Protein AF-X1PG33-F1 (afdb_monomer)

Structure (mmCIF, N/CA/C/O backbone):
data_AF-X1PG33-F1
#
_entry.id   AF-X1PG33-F1
#
loop_
_atom_site.group_PDB
_atom_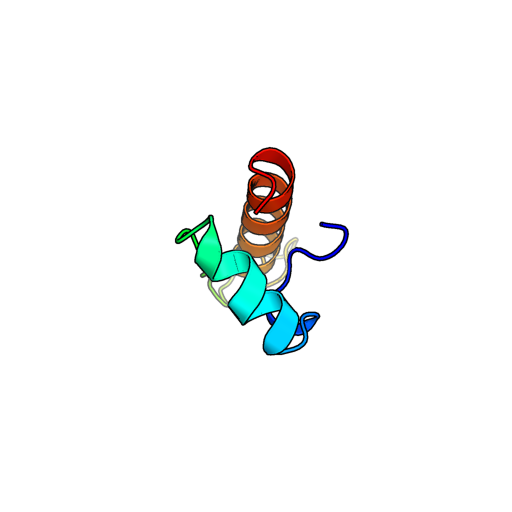site.id
_atom_site.type_symbol
_atom_site.label_atom_id
_atom_site.label_alt_id
_atom_site.label_comp_id
_atom_site.label_asym_id
_atom_site.label_entity_id
_atom_site.label_seq_id
_atom_site.pdbx_PDB_ins_code
_atom_site.Cartn_x
_atom_site.Cartn_y
_atom_site.Cartn_z
_atom_site.occupancy
_atom_site.B_iso_or_equiv
_atom_site.auth_seq_id
_atom_site.auth_comp_id
_atom_site.auth_asym_id
_atom_site.auth_atom_id
_atom_site.pdbx_PDB_model_num
ATOM 1 N N . MET A 1 1 ? -7.991 9.995 12.387 1.00 57.78 1 MET A N 1
ATOM 2 C CA . MET A 1 1 ? -6.728 9.432 12.920 1.00 57.78 1 MET A CA 1
ATOM 3 C C . MET A 1 1 ? -5.579 9.916 12.047 1.00 57.78 1 MET A C 1
ATOM 5 O O . MET A 1 1 ? -5.779 10.042 10.850 1.00 57.78 1 MET A O 1
ATOM 9 N N . ASN A 1 2 ? -4.401 10.221 12.606 1.00 72.88 2 ASN A N 1
ATOM 10 C CA . ASN A 1 2 ? -3.251 10.654 11.787 1.00 72.88 2 ASN A CA 1
ATOM 11 C C . ASN A 1 2 ? -2.535 9.485 11.082 1.00 72.88 2 ASN A C 1
ATOM 13 O O . ASN A 1 2 ? -1.756 9.721 10.163 1.00 72.88 2 ASN A O 1
ATOM 17 N N . LYS A 1 3 ? -2.800 8.239 11.497 1.00 90.62 3 LYS A N 1
ATOM 18 C CA . LYS A 1 3 ? -2.198 7.018 10.951 1.00 90.62 3 LYS A CA 1
ATOM 19 C C . LYS A 1 3 ? -3.265 6.174 10.266 1.00 90.62 3 LYS A C 1
ATOM 21 O O . LYS A 1 3 ? -4.321 5.975 10.855 1.00 90.62 3 LYS A O 1
ATOM 26 N N . VAL A 1 4 ? -2.947 5.663 9.079 1.00 93.38 4 VAL A N 1
ATOM 27 C CA . VAL A 1 4 ? -3.826 4.774 8.288 1.00 93.38 4 VAL A CA 1
ATOM 28 C C . VAL A 1 4 ? -3.182 3.418 7.994 1.00 93.38 4 VAL A C 1
ATOM 30 O O . VAL A 1 4 ? -3.876 2.455 7.688 1.00 93.38 4 VAL A O 1
ATOM 33 N N . LYS A 1 5 ? -1.850 3.306 8.088 1.00 95.44 5 LYS A N 1
ATOM 34 C CA . LYS A 1 5 ? -1.155 2.037 7.871 1.00 95.44 5 LYS A CA 1
ATOM 35 C C . LYS A 1 5 ? -1.137 1.231 9.161 1.00 95.44 5 LYS A C 1
ATOM 37 O O . LYS A 1 5 ? -0.653 1.709 10.185 1.00 95.44 5 LYS A O 1
ATOM 42 N N . LEU A 1 6 ? -1.589 -0.018 9.086 1.00 94.88 6 LEU A N 1
ATOM 43 C CA . LEU A 1 6 ? -1.605 -0.934 10.228 1.00 94.88 6 LEU A CA 1
ATOM 44 C C . LEU A 1 6 ? -0.207 -1.126 10.845 1.00 94.88 6 LEU A C 1
ATOM 46 O O . LEU A 1 6 ? -0.081 -1.214 12.061 1.00 94.88 6 LEU A O 1
ATOM 50 N N . SER A 1 7 ? 0.847 -1.121 10.023 1.00 95.50 7 SER A N 1
ATOM 51 C CA . SER A 1 7 ? 2.247 -1.251 10.455 1.00 95.50 7 SER A CA 1
ATOM 52 C C . SER A 1 7 ? 2.777 -0.069 11.276 1.00 95.50 7 SER A C 1
ATOM 54 O O . SER A 1 7 ? 3.807 -0.196 11.932 1.00 95.50 7 SER A O 1
ATOM 56 N N . GLU A 1 8 ? 2.089 1.073 11.264 1.00 95.94 8 GLU A N 1
ATOM 57 C CA . GLU A 1 8 ? 2.441 2.269 12.042 1.00 95.94 8 GLU A CA 1
ATOM 58 C C . GLU A 1 8 ? 1.630 2.361 13.350 1.00 95.94 8 GLU A C 1
ATOM 60 O O . GLU A 1 8 ? 1.858 3.252 14.182 1.00 95.94 8 GLU A O 1
ATOM 65 N N . MET A 1 9 ? 0.660 1.458 13.534 1.00 95.31 9 MET A N 1
ATOM 66 C CA . MET A 1 9 ? -0.240 1.428 14.680 1.00 95.31 9 MET A CA 1
ATOM 67 C C . MET A 1 9 ? 0.279 0.509 15.790 1.00 95.31 9 MET A C 1
ATOM 69 O O . MET A 1 9 ? 0.736 -0.609 15.563 1.00 95.31 9 MET A O 1
ATOM 73 N N . MET A 1 10 ? 0.127 0.951 17.033 1.00 96.94 10 MET A N 1
ATOM 74 C CA . MET A 1 10 ? 0.183 0.084 18.202 1.00 96.94 10 MET A CA 1
ATOM 75 C C . MET A 1 10 ? -1.057 -0.813 18.225 1.00 96.94 10 MET A C 1
ATOM 77 O O . MET A 1 10 ? -2.155 -0.381 17.880 1.00 96.94 10 MET A O 1
ATOM 81 N N . TRP A 1 11 ? -0.939 -2.026 18.765 1.00 97.00 11 TRP A N 1
ATOM 82 C CA . TRP A 1 11 ? -2.078 -2.949 18.879 1.00 97.00 11 TRP A CA 1
ATOM 83 C C . TRP A 1 11 ? -3.292 -2.347 19.617 1.00 97.00 11 TRP A C 1
ATOM 85 O O . TRP A 1 11 ? -4.435 -2.691 19.321 1.00 97.00 11 TRP A O 1
ATOM 95 N N . ARG A 1 12 ? -3.065 -1.426 20.570 1.00 97.31 12 ARG A N 1
ATOM 96 C CA . ARG A 1 12 ? -4.138 -0.707 21.280 1.00 97.31 12 ARG A CA 1
ATOM 97 C C . ARG A 1 12 ? -4.901 0.250 20.362 1.00 97.31 12 ARG A C 1
ATOM 99 O O . ARG A 1 12 ? -6.113 0.357 20.506 1.00 97.31 12 ARG A O 1
ATOM 106 N N . GLU A 1 13 ? -4.213 0.905 19.424 1.00 95.25 13 GLU A N 1
ATOM 107 C CA . GLU A 1 13 ? -4.834 1.769 18.408 1.00 95.25 13 GLU A CA 1
ATOM 108 C C . GLU A 1 13 ? -5.730 0.927 17.485 1.00 95.25 13 GLU A C 1
ATOM 110 O O . GLU A 1 13 ? -6.874 1.297 17.236 1.00 95.25 13 GLU A O 1
ATOM 115 N N . VAL A 1 14 ? -5.269 -0.266 17.086 1.00 95.06 14 VAL A N 1
ATOM 116 C CA . VAL A 1 14 ? -6.065 -1.224 16.294 1.00 95.06 14 VAL A CA 1
ATOM 117 C C . VAL A 1 14 ? -7.292 -1.708 17.068 1.00 95.06 14 VAL A C 1
ATOM 119 O O . VAL A 1 14 ? -8.402 -1.713 16.543 1.00 95.06 14 VAL A O 1
ATOM 122 N N . LYS A 1 15 ? -7.127 -2.067 18.347 1.00 96.12 15 LYS A N 1
ATOM 123 C CA . LYS A 1 15 ? -8.253 -2.465 19.203 1.00 96.12 15 LYS A CA 1
ATOM 124 C C . LYS A 1 15 ? -9.297 -1.350 19.327 1.00 96.12 15 LYS A C 1
ATOM 126 O O . LYS A 1 15 ? -10.485 -1.652 19.327 1.00 96.12 15 LYS A O 1
ATOM 131 N N . GLN A 1 16 ? -8.865 -0.092 19.431 1.00 94.94 16 GLN A N 1
ATOM 132 C CA . GLN A 1 16 ? -9.755 1.070 19.492 1.00 94.94 16 GLN A CA 1
ATOM 133 C C . GLN A 1 16 ? -10.499 1.294 18.169 1.00 94.94 16 GLN A C 1
ATOM 135 O O . GLN A 1 16 ? -11.699 1.555 18.184 1.00 94.94 16 GLN A O 1
ATOM 140 N N . TYR A 1 17 ? -9.806 1.164 17.034 1.00 93.38 17 TYR A N 1
ATOM 141 C CA . TYR A 1 17 ? -10.402 1.253 15.700 1.00 93.38 17 TYR A CA 1
ATOM 142 C C . TYR A 1 17 ? -11.547 0.246 15.518 1.00 93.38 17 TYR A C 1
ATOM 144 O O . TYR A 1 17 ? -12.654 0.618 15.125 1.00 93.38 17 TYR A O 1
ATOM 152 N N . LEU A 1 18 ? -11.300 -1.009 15.905 1.00 95.19 18 LEU A N 1
ATOM 153 C CA . LEU A 1 18 ? -12.249 -2.114 15.760 1.00 95.19 18 LEU A CA 1
ATOM 154 C C . LEU A 1 18 ? -13.518 -1.988 16.625 1.00 95.19 18 LEU A C 1
ATOM 156 O O . LEU A 1 18 ? -14.439 -2.783 16.470 1.00 95.19 18 LEU A O 1
ATOM 160 N N . GLN A 1 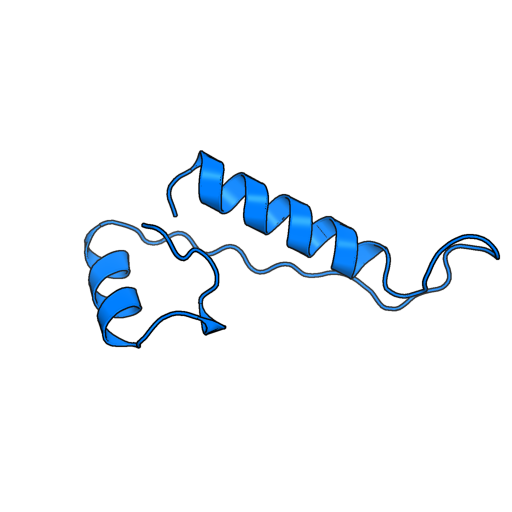19 ? -13.593 -1.010 17.538 1.00 96.56 19 GLN A N 1
ATOM 161 C C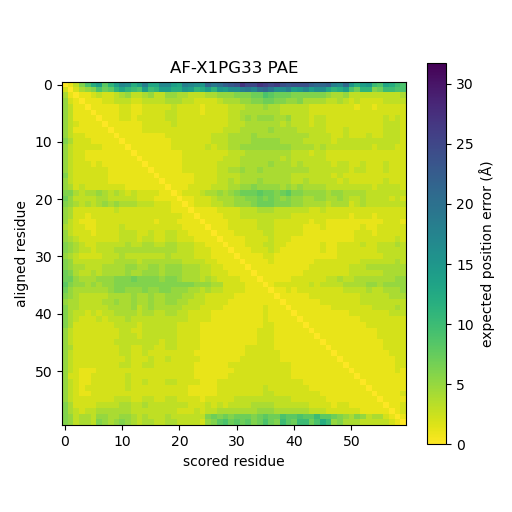A . GLN A 1 19 ? -14.823 -0.738 18.293 1.00 96.56 19 GLN A CA 1
ATOM 162 C C . GLN A 1 19 ? -15.908 -0.077 17.439 1.00 96.56 19 GLN A C 1
ATOM 164 O O . GLN A 1 19 ? -17.088 -0.274 17.710 1.00 96.56 19 GLN A O 1
ATOM 169 N N . ASN A 1 20 ? -15.512 0.717 16.439 1.00 93.50 20 ASN A N 1
ATOM 170 C CA . ASN A 1 20 ? -16.435 1.516 15.628 1.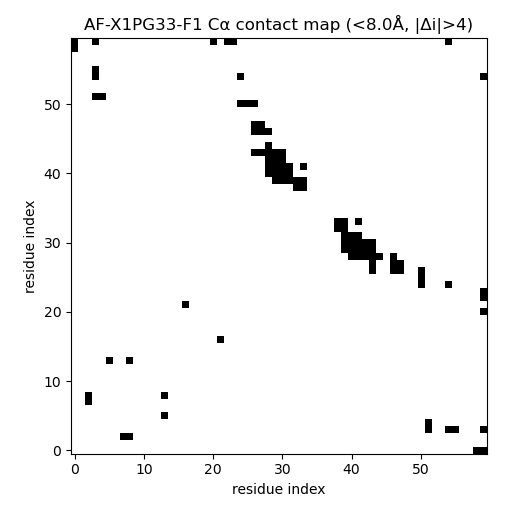00 93.50 20 ASN A CA 1
ATOM 171 C C . ASN A 1 20 ? -16.375 1.170 14.136 1.00 93.50 20 ASN A C 1
ATOM 173 O O . ASN A 1 20 ? -17.285 1.527 13.395 1.00 93.50 20 ASN A O 1
ATOM 177 N N . ASN A 1 21 ? -15.321 0.481 13.698 1.00 92.38 21 ASN A N 1
ATOM 178 C CA . ASN A 1 21 ? -15.077 0.153 12.301 1.00 92.38 21 ASN A CA 1
ATOM 179 C C . ASN A 1 21 ? -14.704 -1.325 12.147 1.00 92.38 21 ASN A C 1
ATOM 181 O O . ASN A 1 21 ? -14.155 -1.938 13.058 1.00 92.38 21 ASN A O 1
ATOM 185 N N . SER A 1 22 ? -14.949 -1.893 10.970 1.00 93.31 22 SER A N 1
ATOM 186 C CA . SER A 1 22 ? -14.582 -3.280 10.638 1.00 93.31 22 SER A CA 1
ATOM 187 C C . SER A 1 22 ? -13.967 -3.428 9.243 1.00 93.31 22 SER A C 1
ATOM 189 O O . SER A 1 22 ? -13.733 -4.543 8.779 1.00 93.31 22 SER A O 1
ATOM 191 N N . THR A 1 23 ? -13.681 -2.311 8.575 1.00 95.12 23 THR A N 1
ATOM 192 C CA . THR A 1 23 ? -13.147 -2.286 7.211 1.00 95.12 23 THR A CA 1
ATOM 193 C C . THR A 1 23 ? -11.623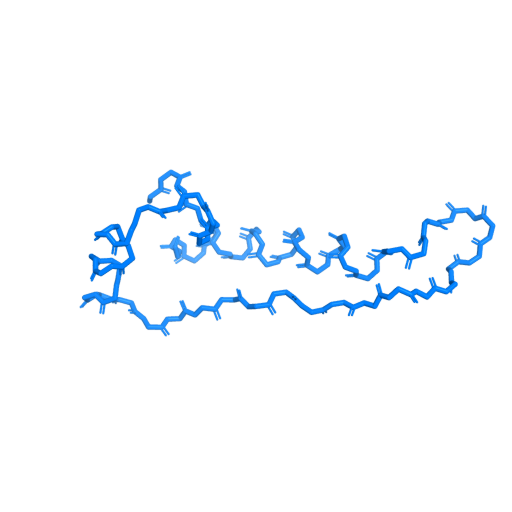 -2.287 7.236 1.00 95.12 23 THR A C 1
ATOM 195 O O . THR A 1 23 ? -11.007 -1.518 7.960 1.00 95.12 23 THR A O 1
ATOM 198 N N . ILE A 1 24 ? -10.986 -3.119 6.415 1.00 95.31 24 ILE A N 1
ATOM 199 C CA . ILE A 1 24 ? -9.534 -3.091 6.201 1.00 95.31 24 ILE A CA 1
ATOM 200 C C . ILE A 1 24 ? -9.286 -3.117 4.696 1.00 95.31 24 ILE A C 1
ATOM 202 O O . ILE A 1 24 ? -9.963 -3.839 3.965 1.00 95.31 24 ILE A O 1
ATOM 206 N N . LEU A 1 25 ? -8.311 -2.335 4.236 1.00 96.94 25 LEU A N 1
ATOM 207 C CA . LEU A 1 25 ? -7.825 -2.380 2.861 1.00 96.94 25 LEU A CA 1
ATOM 208 C C . LEU A 1 25 ? -6.504 -3.147 2.829 1.00 96.94 25 LEU A C 1
ATOM 210 O O . LEU A 1 25 ? -5.568 -2.804 3.550 1.00 96.94 25 LEU A O 1
ATOM 214 N N . VAL A 1 26 ? -6.432 -4.174 1.985 1.00 97.62 26 VAL A N 1
ATOM 215 C CA . VAL A 1 26 ? -5.212 -4.951 1.749 1.00 97.62 26 VAL A CA 1
ATOM 216 C C . VAL A 1 26 ? -4.777 -4.683 0.310 1.00 97.62 26 VAL A C 1
ATOM 218 O O . VAL A 1 26 ? -5.407 -5.217 -0.604 1.00 97.62 26 VAL A O 1
ATOM 221 N N . PRO A 1 27 ? -3.764 -3.828 0.075 1.00 97.62 27 PRO A N 1
ATOM 222 C CA . PRO A 1 27 ? -3.267 -3.604 -1.273 1.00 97.62 27 PRO A CA 1
ATOM 223 C C . PRO A 1 27 ? -2.584 -4.879 -1.779 1.00 97.62 27 PRO A C 1
ATOM 225 O O . PRO A 1 27 ? -1.697 -5.417 -1.117 1.00 97.62 27 PRO A O 1
ATOM 228 N N . ILE A 1 28 ? -3.004 -5.361 -2.948 1.00 98.12 28 ILE A N 1
ATOM 229 C CA . ILE A 1 28 ? -2.409 -6.516 -3.628 1.00 98.12 28 ILE A CA 1
ATOM 230 C C . ILE A 1 28 ? -2.054 -6.077 -5.045 1.00 98.12 28 ILE A C 1
ATOM 232 O O . ILE A 1 28 ? -2.930 -5.661 -5.796 1.00 98.12 28 ILE A O 1
ATOM 236 N N . GLY A 1 29 ? -0.772 -6.172 -5.388 1.00 97.38 29 GLY A N 1
ATOM 237 C CA . GLY A 1 29 ? -0.262 -5.932 -6.734 1.00 97.38 29 GLY A CA 1
ATOM 238 C C . GLY A 1 29 ? 0.563 -7.111 -7.243 1.00 97.38 29 GLY A C 1
ATOM 239 O O . GLY A 1 29 ? 0.462 -8.226 -6.728 1.00 97.38 29 GLY A O 1
ATOM 240 N N . SER A 1 30 ? 1.401 -6.837 -8.239 1.00 98.38 30 SER A N 1
ATOM 241 C CA . SER A 1 30 ? 2.294 -7.797 -8.888 1.00 98.38 30 SER A CA 1
ATOM 242 C C . SER A 1 30 ? 3.751 -7.316 -8.874 1.00 98.38 30 SER A C 1
ATOM 244 O O . SER A 1 30 ? 4.050 -6.158 -8.554 1.00 98.38 30 SER A O 1
ATOM 246 N N . THR A 1 31 ? 4.654 -8.242 -9.207 1.00 98.38 31 THR A N 1
ATOM 247 C CA . THR A 1 31 ? 6.031 -7.968 -9.640 1.00 98.38 31 THR A CA 1
ATOM 248 C C . THR A 1 31 ? 6.188 -8.500 -11.064 1.00 98.38 31 THR A C 1
ATOM 250 O O . THR A 1 31 ? 6.463 -9.685 -11.257 1.00 98.38 31 THR A O 1
ATOM 253 N N . GLU A 1 32 ? 5.999 -7.642 -12.062 1.00 98.44 32 GLU A N 1
ATOM 254 C CA . GLU A 1 32 ? 5.937 -8.031 -13.472 1.00 98.44 32 GLU A CA 1
ATOM 255 C C . GLU A 1 32 ? 6.481 -6.966 -14.431 1.00 98.44 32 GLU A C 1
ATOM 257 O O . GLU A 1 32 ? 6.682 -5.812 -14.078 1.00 98.44 32 GLU A O 1
ATOM 262 N N . GLN A 1 33 ? 6.778 -7.363 -15.667 1.00 98.44 33 GLN A N 1
ATOM 263 C CA . GLN A 1 33 ? 7.359 -6.483 -16.684 1.00 98.44 33 GLN A CA 1
ATOM 264 C C . GLN A 1 33 ? 6.365 -5.404 -17.154 1.00 98.44 33 GLN A C 1
ATOM 266 O O . GLN A 1 33 ? 5.304 -5.736 -17.669 1.00 98.44 33 GLN A O 1
ATOM 271 N N . HIS A 1 34 ? 6.770 -4.126 -17.130 1.00 98.25 34 HIS A N 1
ATOM 272 C CA . HIS A 1 34 ? 5.963 -2.983 -17.609 1.00 98.25 34 HIS A CA 1
ATOM 273 C C . HIS A 1 34 ? 6.650 -2.144 -18.709 1.00 98.25 34 HIS A C 1
ATOM 275 O O . HIS A 1 34 ? 6.408 -0.948 -18.868 1.00 98.25 34 HIS A O 1
ATOM 281 N N . GLY A 1 35 ? 7.507 -2.765 -19.521 1.00 98.38 35 GLY A N 1
ATOM 282 C CA . GLY A 1 35 ? 8.250 -2.077 -20.582 1.00 98.38 35 GLY A CA 1
ATOM 283 C C . GLY A 1 35 ? 9.503 -1.360 -20.067 1.00 98.38 35 GLY A C 1
ATOM 284 O O . GLY 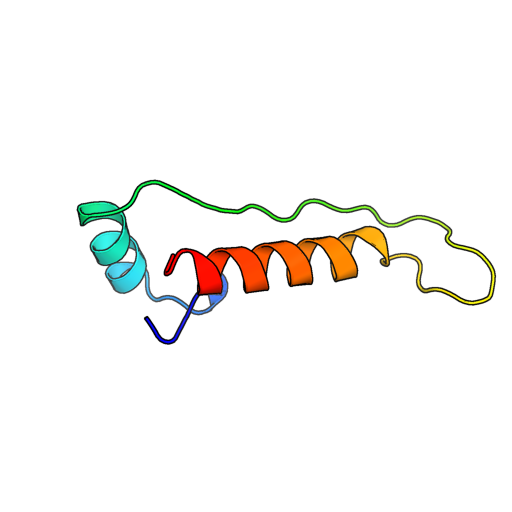A 1 35 ? 9.777 -1.318 -18.876 1.00 98.38 35 GLY A O 1
ATOM 285 N N . LEU A 1 36 ? 10.287 -0.775 -20.981 1.00 98.00 36 LEU A N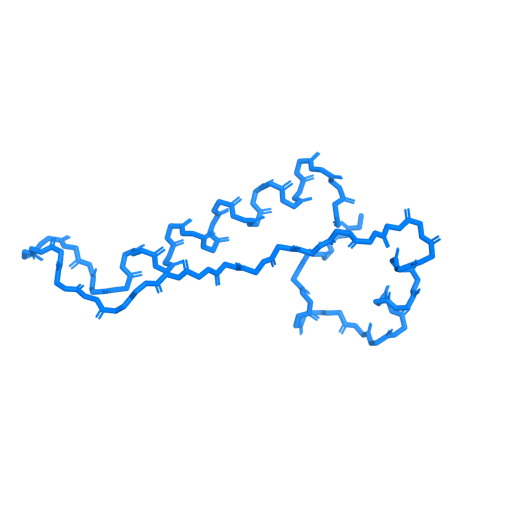 1
ATOM 286 C CA . LEU A 1 36 ? 11.590 -0.162 -20.653 1.00 98.00 36 LEU A CA 1
ATOM 287 C C . LEU A 1 36 ? 11.508 1.103 -19.779 1.00 98.00 36 LEU A C 1
ATOM 289 O O . LEU A 1 36 ? 12.536 1.617 -19.351 1.00 98.00 36 LEU A O 1
ATOM 293 N N . HIS A 1 37 ? 10.309 1.637 -19.568 1.00 98.25 37 HIS A N 1
ATOM 294 C CA . HIS A 1 37 ? 10.088 2.952 -18.975 1.00 98.25 37 HIS A CA 1
ATOM 295 C C . HIS A 1 37 ? 9.470 2.890 -17.573 1.00 98.25 37 HIS A C 1
ATOM 297 O O . HIS A 1 37 ? 9.361 3.933 -16.930 1.00 98.25 37 HIS A O 1
ATOM 303 N N . LEU A 1 38 ? 9.071 1.704 -17.093 1.00 98.38 38 LEU A N 1
ATOM 304 C CA . LEU A 1 38 ? 8.407 1.545 -15.800 1.00 98.38 38 LEU A CA 1
ATOM 305 C C . LEU A 1 38 ? 9.062 0.465 -14.930 1.00 98.38 38 LEU A C 1
ATOM 307 O O . LEU A 1 38 ? 9.605 -0.510 -15.453 1.00 98.38 38 LEU A O 1
ATOM 311 N N . PRO A 1 39 ? 8.996 0.607 -13.593 1.00 98.38 39 PRO A N 1
ATOM 312 C CA . PRO A 1 39 ? 9.453 -0.422 -12.668 1.00 98.38 39 PRO A CA 1
ATOM 313 C C . PRO A 1 39 ? 8.597 -1.688 -12.739 1.00 98.38 39 PRO A C 1
ATOM 315 O O . PRO A 1 39 ? 7.389 -1.625 -12.971 1.00 98.38 39 PRO A O 1
ATOM 318 N N . ILE A 1 40 ? 9.190 -2.828 -12.385 1.00 98.56 40 ILE A N 1
ATOM 319 C CA . ILE A 1 40 ? 8.453 -4.097 -12.318 1.00 98.56 40 ILE A CA 1
ATOM 320 C C . ILE A 1 40 ? 7.441 -4.179 -11.160 1.00 98.56 40 ILE A C 1
ATOM 322 O O . ILE A 1 40 ? 6.622 -5.081 -11.106 1.00 98.56 40 ILE A O 1
ATOM 326 N N . GLY A 1 41 ? 7.491 -3.245 -10.210 1.00 98.62 41 GLY A N 1
ATOM 327 C CA . GLY A 1 41 ? 6.552 -3.170 -9.085 1.00 98.62 41 GLY A CA 1
ATOM 328 C C . GLY A 1 41 ? 5.376 -2.219 -9.316 1.00 98.62 41 GLY A C 1
ATOM 329 O O . GLY A 1 41 ? 4.756 -1.803 -8.339 1.00 98.62 41 GLY A O 1
ATOM 330 N N . THR A 1 42 ? 5.118 -1.805 -10.562 1.00 98.56 42 THR A N 1
ATOM 331 C CA . THR A 1 42 ? 4.147 -0.742 -10.886 1.00 98.56 42 THR A CA 1
ATOM 332 C C . THR A 1 42 ? 2.777 -1.009 -10.263 1.00 98.56 42 THR A C 1
ATOM 334 O O . THR A 1 42 ? 2.248 -0.138 -9.571 1.00 98.56 42 THR A O 1
ATOM 337 N N . ASP A 1 43 ? 2.255 -2.226 -10.398 1.00 98.56 43 ASP A N 1
ATOM 338 C CA . ASP A 1 43 ? 0.960 -2.616 -9.832 1.00 98.56 43 ASP A CA 1
ATOM 339 C C . ASP A 1 43 ? 0.896 -2.465 -8.309 1.00 98.56 43 ASP A C 1
ATOM 341 O O . ASP A 1 43 ? -0.090 -1.965 -7.762 1.00 98.56 43 ASP A O 1
ATOM 345 N N . THR A 1 44 ? 1.964 -2.863 -7.613 1.00 98.50 44 THR A N 1
ATOM 346 C CA . THR A 1 44 ? 2.054 -2.740 -6.152 1.00 98.50 44 THR A CA 1
ATOM 347 C C . THR A 1 44 ? 2.094 -1.269 -5.739 1.00 98.50 44 THR A C 1
ATOM 349 O O . THR A 1 44 ? 1.312 -0.853 -4.887 1.00 98.50 44 THR A O 1
ATOM 352 N N . ILE A 1 45 ? 2.930 -0.456 -6.397 1.00 98.56 45 ILE A N 1
ATOM 353 C CA . ILE A 1 45 ? 3.079 0.980 -6.105 1.00 98.56 45 ILE A CA 1
ATOM 354 C C . ILE A 1 45 ? 1.744 1.717 -6.281 1.00 98.56 45 ILE A C 1
ATOM 356 O O . ILE A 1 45 ? 1.344 2.507 -5.420 1.00 98.56 45 ILE A O 1
ATOM 360 N N . ILE A 1 46 ? 1.044 1.461 -7.390 1.00 98.50 46 ILE A N 1
ATOM 361 C CA . ILE A 1 46 ? -0.241 2.105 -7.683 1.00 98.50 46 ILE A CA 1
ATOM 362 C C . ILE A 1 46 ? -1.291 1.671 -6.660 1.00 98.50 46 ILE A C 1
ATOM 364 O O . ILE A 1 46 ? -1.964 2.520 -6.073 1.00 98.50 46 ILE A O 1
ATOM 368 N N . THR A 1 47 ? -1.413 0.367 -6.407 1.00 98.50 47 THR A N 1
ATOM 369 C CA . THR A 1 47 ? -2.451 -0.162 -5.515 1.00 98.50 47 THR A CA 1
ATOM 370 C C . THR A 1 47 ? -2.251 0.304 -4.073 1.00 98.50 47 THR A C 1
ATOM 372 O O . THR A 1 47 ? -3.213 0.723 -3.429 1.00 98.50 47 THR A O 1
ATOM 375 N N . GLU A 1 48 ? -1.010 0.333 -3.572 1.00 97.81 48 GLU A N 1
ATOM 376 C CA . GLU A 1 48 ? -0.698 0.894 -2.251 1.00 97.81 48 GLU A CA 1
ATOM 377 C C . GLU A 1 48 ? -1.145 2.355 -2.127 1.00 97.81 48 GLU A C 1
ATOM 379 O O . GLU A 1 48 ? -1.736 2.742 -1.113 1.00 97.81 48 GLU A O 1
ATOM 384 N N . LYS A 1 49 ? -0.895 3.167 -3.163 1.00 98.06 49 LYS A N 1
ATOM 385 C CA . LYS A 1 49 ? -1.273 4.582 -3.172 1.00 98.06 49 LYS A CA 1
ATOM 386 C C . LYS A 1 49 ? -2.790 4.767 -3.200 1.00 98.06 49 LYS A C 1
ATOM 388 O O . LYS A 1 49 ? -3.311 5.550 -2.406 1.00 98.06 49 LYS A O 1
ATOM 393 N N . VAL A 1 50 ? -3.496 4.016 -4.047 1.00 98.12 50 VAL A N 1
ATOM 394 C CA . VAL A 1 50 ? -4.965 4.051 -4.122 1.00 98.12 50 VAL A CA 1
ATOM 395 C C . VAL A 1 50 ? -5.584 3.648 -2.782 1.00 98.12 50 VAL A C 1
ATOM 397 O O . VAL A 1 50 ? -6.417 4.382 -2.256 1.00 98.12 50 VAL A O 1
ATOM 400 N N . CYS A 1 51 ? -5.145 2.539 -2.177 1.00 98.00 51 CYS A N 1
ATOM 401 C CA . CYS A 1 51 ? -5.647 2.111 -0.869 1.00 98.00 51 CYS A CA 1
ATOM 402 C C . CYS A 1 51 ? -5.383 3.155 0.222 1.00 98.00 51 CYS A C 1
ATOM 404 O O . CYS A 1 51 ? -6.266 3.425 1.035 1.00 98.00 51 CYS A O 1
ATOM 406 N N . TYR A 1 52 ? -4.197 3.769 0.237 1.00 96.69 52 TYR A N 1
ATOM 407 C CA . TYR A 1 52 ? -3.864 4.819 1.199 1.00 96.69 52 TYR A CA 1
ATOM 408 C C . TYR A 1 52 ? -4.788 6.039 1.073 1.00 96.69 52 TYR A C 1
ATOM 410 O O . TYR A 1 52 ? -5.268 6.561 2.082 1.00 96.69 52 TYR A O 1
ATOM 418 N N . ASP A 1 53 ? -5.058 6.487 -0.155 1.00 97.25 53 ASP A N 1
ATOM 419 C CA . ASP A 1 53 ? -5.911 7.650 -0.400 1.00 97.25 53 ASP A CA 1
ATOM 420 C C . ASP A 1 53 ? -7.382 7.351 -0.066 1.00 97.25 53 ASP A C 1
ATOM 422 O O . ASP A 1 53 ? -8.030 8.163 0.596 1.00 97.25 53 ASP A O 1
ATOM 426 N N . VAL A 1 54 ? -7.884 6.158 -0.408 1.00 97.00 54 VAL A N 1
ATOM 427 C CA . VAL A 1 54 ? -9.237 5.712 -0.025 1.00 97.00 54 VAL A CA 1
ATOM 428 C C . VAL A 1 54 ? -9.377 5.600 1.493 1.00 97.00 54 VAL A C 1
ATOM 430 O O . VAL A 1 54 ? -10.359 6.095 2.043 1.00 97.00 54 VAL A O 1
ATOM 433 N N . ALA A 1 55 ? -8.389 5.026 2.191 1.00 95.62 55 ALA A N 1
ATOM 434 C CA . ALA A 1 55 ? -8.400 4.949 3.653 1.00 95.62 55 ALA A CA 1
ATOM 435 C C . ALA A 1 55 ? -8.519 6.341 4.288 1.00 95.62 55 ALA A C 1
ATOM 437 O O . ALA A 1 55 ? -9.336 6.545 5.184 1.00 95.62 55 ALA A O 1
ATOM 438 N N . LYS A 1 56 ? -7.776 7.329 3.769 1.00 94.19 56 LYS A N 1
ATOM 439 C CA . LYS A 1 56 ? -7.892 8.722 4.221 1.00 94.19 56 LYS A CA 1
ATOM 440 C C . LYS A 1 56 ? -9.262 9.329 3.939 1.00 94.19 56 LYS A C 1
ATOM 442 O O . LYS A 1 56 ? -9.818 9.970 4.826 1.00 94.19 56 LYS A O 1
ATOM 447 N N . MET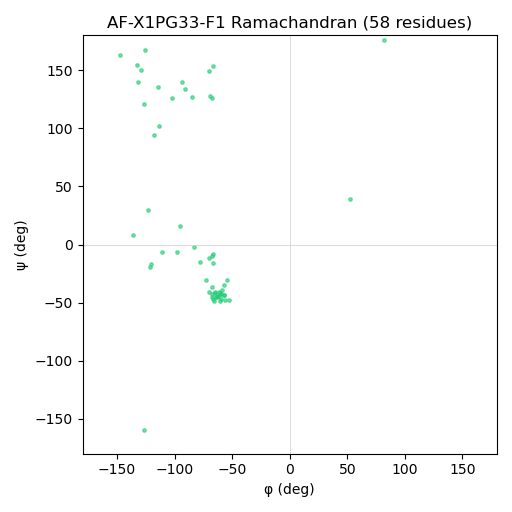 A 1 57 ? -9.808 9.138 2.737 1.00 94.44 57 MET A N 1
ATOM 448 C CA . MET A 1 57 ? -11.127 9.668 2.362 1.00 94.44 57 MET A CA 1
ATOM 449 C C . MET A 1 57 ? -12.244 9.094 3.238 1.00 94.44 57 MET A C 1
ATOM 451 O O . MET A 1 57 ? -13.135 9.823 3.666 1.00 94.44 57 MET A O 1
ATOM 455 N N . MET A 1 58 ? -12.169 7.799 3.536 1.00 91.75 58 MET A N 1
ATOM 456 C CA . MET A 1 58 ? -13.141 7.088 4.366 1.00 91.75 58 MET A CA 1
ATOM 457 C C . MET A 1 58 ? -12.882 7.245 5.871 1.00 9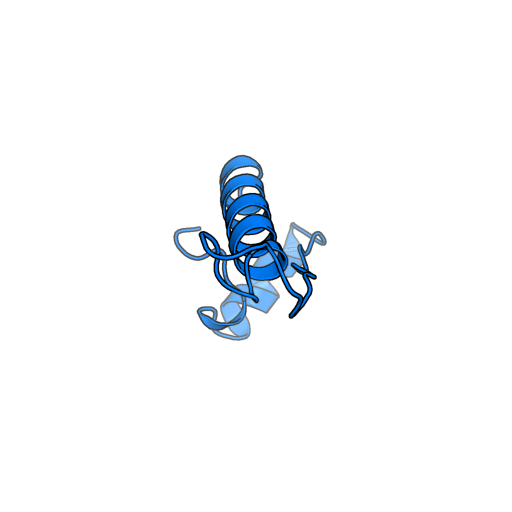1.75 58 MET A C 1
ATOM 459 O O . MET A 1 58 ? -13.665 6.744 6.671 1.00 91.75 58 MET A O 1
ATOM 463 N N . SER A 1 59 ? -11.813 7.952 6.261 1.00 87.38 59 SER A N 1
ATOM 464 C CA . SER A 1 59 ? -11.375 8.092 7.657 1.00 87.38 59 SER A CA 1
ATOM 465 C C . SER A 1 59 ? -11.209 6.747 8.377 1.00 87.38 59 SER A C 1
ATOM 467 O O . SER A 1 59 ? -11.563 6.623 9.554 1.00 87.38 59 SER A O 1
ATOM 469 N N . LEU A 1 60 ? -10.681 5.753 7.652 1.00 85.00 60 LEU A N 1
ATOM 470 C CA . LEU A 1 60 ? -10.248 4.476 8.222 1.00 85.00 60 LEU A CA 1
ATOM 471 C C . LEU A 1 60 ? -9.011 4.668 9.117 1.00 85.00 60 LEU A C 1
ATOM 473 O O . LEU A 1 60 ? -8.278 5.673 8.956 1.00 85.00 60 LEU A O 1
#

Radius of gyration: 14.46 Å; Cα contacts (8 Å, |Δi|>4): 50; chains: 1; bounding box: 28×19×42 Å

Solvent-accessible surface area (backbone atoms only — not comparable to full-atom values): 3806 Å² total; per-residue (Å²): 117,98,64,73,55,72,90,79,49,54,72,66,56,53,57,56,47,58,74,82,45,89,83,82,83,80,66,75,57,51,81,46,90,57,62,101,86,46,60,42,46,50,51,32,57,52,33,45,50,52,48,52,53,49,33,59,75,69,64,79

Sequence (60 aa):
MNKVKLSEMMWREVKQYLQNNSTILVPIGSTEQHGLHLPIGTDTIITEKVCYDVAKMMSL

Secondary structure (DSSP, 8-state):
-----GGGS-HHHHHHHTTT---------------TTS-TTHHHHHHHHHHHHHHHHTT-

Foldseek 3Di:
DVDQDPVVDDVVRVVVCVVPDDDDDDQDFAQDDDPPPDHSCVRSVVSVVVRVVVCVVVVD

pLDDT: mean 95.16, std 6.31, range [57.78, 98.62]

Organism: NCBI:txid412755

InterPro domains:
  IPR003785 Creatininase/formamide hydrolase [PF02633] (8-57)
  IPR003785 Creatininase/formamide hydrolase [PTHR35005] (1-56)
  IPR024087 Creatininase-like superfamily [G3DSA:3.40.50.10310] (1-60)
  IPR024087 Creatininase-like superfamily [SSF102215] (4-58)

Mean predicted aligned error: 2.91 Å